Protein AF-A0A920FIR8-F1 (afdb_monomer_lite)

Structure (mmCIF, N/CA/C/O backbone):
data_AF-A0A920FIR8-F1
#
_entry.id   AF-A0A920FIR8-F1
#
loop_
_atom_site.group_PDB
_atom_site.id
_atom_site.type_symbol
_atom_site.label_atom_id
_atom_site.label_alt_id
_atom_site.label_comp_id
_atom_site.label_asym_id
_atom_site.label_entity_id
_atom_site.label_seq_id
_atom_site.pdbx_PDB_ins_code
_atom_site.Cartn_x
_atom_site.Cartn_y
_atom_site.Cartn_z
_atom_site.occupancy
_atom_site.B_iso_or_equiv
_atom_site.auth_seq_id
_atom_site.auth_comp_id
_atom_site.auth_asym_id
_atom_site.auth_atom_id
_atom_site.pdbx_PDB_model_num
ATOM 1 N N . MET A 1 1 ? 40.009 15.342 -7.495 1.00 46.09 1 MET A N 1
ATOM 2 C CA . MET A 1 1 ? 40.796 14.182 -7.962 1.00 46.09 1 MET A CA 1
ATOM 3 C C . MET A 1 1 ? 40.909 13.223 -6.795 1.00 46.09 1 MET A C 1
ATOM 5 O O . MET A 1 1 ? 41.274 13.673 -5.717 1.00 46.09 1 MET A O 1
ATOM 9 N N . SER A 1 2 ? 40.503 11.965 -6.971 1.00 47.88 2 SER A N 1
ATOM 10 C CA . SER A 1 2 ? 40.712 10.921 -5.958 1.00 47.88 2 SER A CA 1
ATOM 11 C C . SER A 1 2 ? 42.217 10.703 -5.766 1.00 47.88 2 SER A C 1
ATOM 13 O O . SER A 1 2 ? 42.955 10.725 -6.746 1.00 47.88 2 SER A O 1
ATOM 15 N N . LEU A 1 3 ? 42.667 10.530 -4.522 1.00 56.75 3 LEU A N 1
ATOM 16 C CA . LEU A 1 3 ? 44.082 10.381 -4.136 1.00 56.75 3 LEU A CA 1
ATOM 17 C C . LEU A 1 3 ? 44.658 8.977 -4.413 1.00 56.75 3 LEU A C 1
ATOM 19 O O . LEU A 1 3 ? 45.773 8.678 -3.998 1.00 56.75 3 LEU A O 1
ATOM 23 N N . LEU A 1 4 ? 43.904 8.109 -5.084 1.00 57.78 4 LEU A N 1
ATOM 24 C CA . LEU A 1 4 ? 44.309 6.749 -5.425 1.00 57.78 4 LEU A CA 1
ATOM 25 C C . LEU A 1 4 ? 44.311 6.624 -6.950 1.00 57.78 4 LEU A C 1
ATOM 27 O O . LEU A 1 4 ? 43.244 6.662 -7.563 1.00 57.78 4 LEU A O 1
ATOM 31 N N . GLU A 1 5 ? 45.496 6.477 -7.551 1.00 57.62 5 GLU A N 1
ATOM 32 C CA . GLU A 1 5 ? 45.684 6.307 -9.007 1.00 57.62 5 GLU A CA 1
ATOM 33 C C . GLU A 1 5 ? 44.909 5.100 -9.573 1.00 57.62 5 GLU A C 1
ATOM 35 O O . GLU A 1 5 ? 44.573 5.075 -10.753 1.00 57.62 5 GLU A O 1
ATOM 40 N N . GLU A 1 6 ? 44.542 4.140 -8.720 1.00 53.88 6 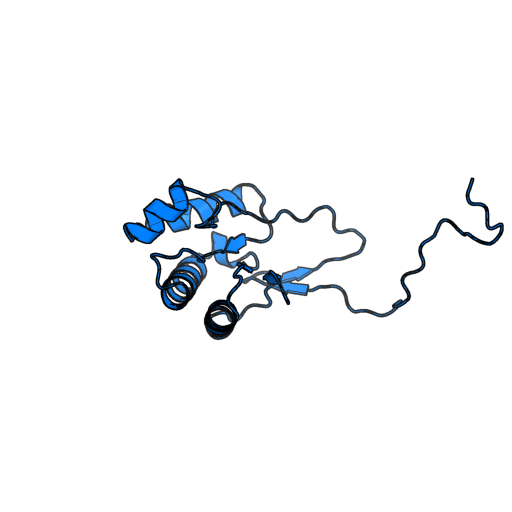GLU A N 1
ATOM 41 C CA . GLU A 1 6 ? 43.762 2.948 -9.074 1.00 53.88 6 GLU A CA 1
ATOM 42 C C . GLU A 1 6 ? 42.239 3.122 -8.943 1.00 53.88 6 GLU A C 1
ATOM 44 O O . GLU A 1 6 ? 41.481 2.196 -9.245 1.00 53.88 6 GLU A O 1
ATOM 49 N N . TYR A 1 7 ? 41.745 4.284 -8.498 1.00 53.16 7 TYR A N 1
ATOM 50 C CA . TYR A 1 7 ? 40.305 4.498 -8.356 1.00 53.16 7 TYR A CA 1
ATOM 51 C C . TYR A 1 7 ? 39.658 4.739 -9.724 1.00 53.16 7 TYR A C 1
ATOM 53 O O . TYR A 1 7 ? 39.420 5.871 -10.148 1.00 53.16 7 TYR A O 1
ATOM 61 N N . SER A 1 8 ? 39.348 3.644 -10.419 1.00 61.16 8 SER A N 1
ATOM 62 C CA . SER A 1 8 ? 38.405 3.658 -11.529 1.00 61.16 8 SER A CA 1
ATOM 63 C C . SER A 1 8 ? 37.060 4.148 -11.000 1.00 61.16 8 SER A C 1
ATOM 65 O O . SER A 1 8 ? 36.459 3.535 -10.122 1.00 61.16 8 SER A O 1
ATOM 67 N N . SER A 1 9 ? 36.556 5.250 -11.545 1.00 56.00 9 SER A N 1
ATOM 68 C CA . SER A 1 9 ? 35.238 5.814 -11.226 1.00 56.00 9 SER A CA 1
ATOM 69 C C . SER A 1 9 ? 34.061 4.894 -11.596 1.00 56.00 9 SER A C 1
ATOM 71 O O . SER A 1 9 ? 32.905 5.266 -11.398 1.00 56.00 9 SER A O 1
ATOM 73 N N . LYS A 1 10 ? 34.322 3.678 -12.097 1.00 57.59 10 LYS A N 1
ATOM 74 C CA . LYS A 1 10 ? 33.327 2.612 -12.204 1.00 57.59 10 LYS A CA 1
ATOM 75 C C . LYS A 1 10 ? 33.260 1.831 -10.897 1.00 57.59 10 LYS A C 1
ATOM 77 O O . LYS A 1 10 ? 34.075 0.949 -10.640 1.00 57.59 10 LYS A O 1
ATOM 82 N N . TYR A 1 11 ? 32.228 2.109 -10.107 1.00 59.16 11 TYR A N 1
ATOM 83 C CA . TYR A 1 11 ? 31.806 1.197 -9.052 1.00 59.16 11 TYR A CA 1
ATOM 84 C C . TYR A 1 11 ? 31.412 -0.143 -9.691 1.00 59.16 11 TYR A C 1
ATOM 86 O O . TYR A 1 11 ? 30.383 -0.253 -10.357 1.00 59.16 11 TYR A O 1
ATOM 94 N N . MET A 1 12 ? 32.260 -1.156 -9.537 1.00 56.31 12 MET A N 1
ATOM 95 C CA . MET A 1 12 ? 31.958 -2.520 -9.958 1.00 56.31 12 MET A CA 1
ATOM 96 C C . MET A 1 12 ? 31.161 -3.180 -8.833 1.00 56.31 12 MET A C 1
ATOM 98 O O . MET A 1 12 ? 31.706 -3.455 -7.762 1.00 56.31 12 MET A O 1
ATOM 102 N N . PHE A 1 13 ? 29.863 -3.411 -9.044 1.00 58.50 13 PHE A N 1
ATOM 103 C CA . PHE A 1 13 ? 29.052 -4.169 -8.093 1.00 58.50 13 PHE A CA 1
ATOM 104 C C . PHE A 1 13 ? 29.708 -5.536 -7.856 1.00 58.50 13 PHE A C 1
ATOM 106 O O . PHE A 1 13 ? 29.910 -6.295 -8.796 1.00 58.50 13 PHE A O 1
ATOM 113 N N . LYS A 1 14 ? 30.017 -5.879 -6.596 1.00 59.50 14 LYS A N 1
ATOM 114 C CA . LYS A 1 14 ? 30.637 -7.173 -6.224 1.00 59.50 14 LYS A CA 1
ATOM 115 C C . LYS A 1 14 ? 29.856 -8.396 -6.727 1.00 59.50 14 LYS A C 1
ATOM 117 O O . LYS A 1 14 ? 30.418 -9.484 -6.830 1.00 59.50 14 LYS A O 1
ATOM 122 N N . TRP A 1 15 ? 28.581 -8.218 -7.058 1.00 60.09 15 TRP A N 1
ATOM 123 C CA . TRP A 1 15 ? 27.659 -9.271 -7.437 1.00 60.09 15 TRP A CA 1
ATOM 124 C C . TRP A 1 15 ? 27.210 -9.105 -8.893 1.00 60.09 15 TRP A C 1
ATOM 126 O O . TRP A 1 15 ? 26.227 -8.435 -9.189 1.00 60.09 15 TRP A O 1
ATOM 136 N N . HIS A 1 16 ? 27.943 -9.724 -9.814 1.00 60.56 16 HIS A N 1
ATOM 137 C CA . HIS A 1 16 ? 27.720 -9.571 -11.257 1.00 60.56 16 HIS A CA 1
ATOM 138 C C . HIS A 1 16 ? 26.571 -10.445 -11.802 1.00 60.56 16 HIS A C 1
ATOM 140 O O . HIS A 1 16 ? 26.157 -10.257 -12.939 1.00 60.56 16 HIS A O 1
ATOM 146 N N . ASN A 1 17 ? 26.048 -11.373 -10.986 1.00 69.94 17 ASN A N 1
ATOM 147 C CA . ASN A 1 17 ? 25.023 -12.360 -11.355 1.00 69.94 17 ASN A CA 1
ATOM 148 C C . ASN A 1 17 ? 23.818 -12.370 -10.385 1.00 69.94 17 ASN A C 1
ATOM 150 O O . ASN A 1 17 ? 23.235 -13.427 -10.144 1.00 69.94 17 ASN A O 1
ATOM 154 N N . ILE A 1 18 ? 23.443 -11.234 -9.778 1.00 70.38 18 ILE A N 1
ATOM 155 C CA . ILE A 1 18 ? 22.181 -11.183 -9.015 1.00 70.38 18 ILE A CA 1
ATOM 156 C C . ILE A 1 18 ? 21.022 -11.112 -10.016 1.00 70.38 18 ILE A C 1
ATOM 158 O O . ILE A 1 18 ? 21.051 -10.256 -10.904 1.00 70.38 18 ILE A O 1
ATOM 162 N N . PRO A 1 19 ? 19.998 -11.978 -9.903 1.00 81.12 19 PRO A N 1
ATOM 163 C CA . PRO A 1 19 ? 18.794 -11.829 -10.705 1.00 81.12 19 PRO A CA 1
ATOM 164 C C . PRO A 1 19 ? 18.144 -10.470 -10.433 1.00 81.12 19 PRO A C 1
ATOM 166 O O . PRO A 1 19 ? 18.105 -10.006 -9.295 1.00 81.12 19 PRO A O 1
ATOM 169 N N . TYR A 1 20 ? 17.596 -9.850 -11.477 1.00 87.94 20 TYR A N 1
ATOM 170 C CA . TYR A 1 20 ? 16.872 -8.589 -11.344 1.00 87.94 20 TYR A CA 1
ATOM 171 C C . TYR A 1 20 ? 15.803 -8.658 -10.258 1.00 87.94 20 TYR A C 1
ATOM 173 O O . TYR A 1 20 ? 15.135 -9.687 -10.088 1.00 87.94 20 TYR A O 1
ATOM 181 N N . MET A 1 21 ? 15.628 -7.550 -9.534 1.00 90.00 21 MET A N 1
ATOM 182 C CA . MET A 1 21 ? 14.530 -7.441 -8.588 1.00 90.00 21 MET A CA 1
ATOM 183 C C . MET A 1 21 ? 13.223 -7.550 -9.370 1.00 90.00 21 MET A C 1
ATOM 185 O O . MET A 1 21 ? 13.007 -6.872 -10.370 1.00 90.00 21 MET A O 1
ATOM 189 N N . LYS A 1 22 ? 12.371 -8.467 -8.929 1.00 92.19 22 LYS A N 1
ATOM 190 C CA . LYS A 1 22 ? 11.030 -8.682 -9.471 1.00 92.19 22 LYS A CA 1
ATOM 191 C C . LYS A 1 22 ? 10.066 -8.515 -8.320 1.00 92.19 22 LYS A C 1
A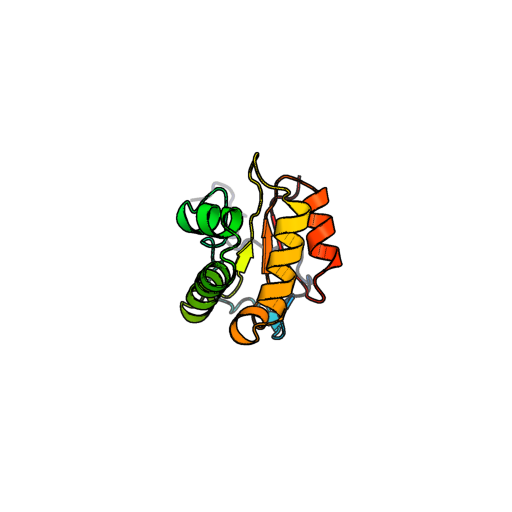TOM 193 O O . LYS A 1 22 ? 10.255 -9.197 -7.312 1.00 92.19 22 LYS A O 1
ATOM 198 N N . LEU A 1 23 ? 9.092 -7.644 -8.488 1.00 94.00 23 LEU A N 1
ATOM 199 C CA . LEU A 1 23 ? 7.911 -7.504 -7.651 1.00 94.00 23 LEU A CA 1
ATOM 200 C C . LEU A 1 23 ? 6.696 -7.861 -8.506 1.00 94.00 23 LEU A C 1
ATOM 202 O O . LEU A 1 23 ? 6.812 -8.003 -9.728 1.00 94.00 23 LEU A O 1
ATOM 206 N N . SER A 1 24 ? 5.541 -8.024 -7.886 1.00 92.75 24 SER A N 1
ATOM 207 C CA . SER A 1 24 ? 4.308 -8.254 -8.631 1.00 92.75 24 SER A CA 1
ATOM 208 C C . SER A 1 24 ? 3.119 -7.721 -7.859 1.00 92.75 24 SER A C 1
ATOM 210 O O . SER A 1 24 ? 3.031 -7.989 -6.668 1.00 92.75 24 SER A O 1
ATOM 212 N N . GLY A 1 25 ? 2.220 -7.025 -8.547 1.00 89.06 25 GLY A N 1
ATOM 213 C CA . GLY A 1 25 ? 0.799 -7.082 -8.219 1.00 89.06 25 GLY A CA 1
ATOM 214 C C . GLY A 1 25 ? 0.184 -8.258 -8.987 1.00 89.06 25 GLY A C 1
ATOM 215 O O . GLY A 1 25 ? 0.799 -9.324 -9.115 1.00 89.06 25 GLY A O 1
ATOM 216 N N . LEU A 1 26 ? -0.948 -8.020 -9.643 1.00 91.00 26 LEU A N 1
ATOM 217 C CA . LEU A 1 26 ? -1.422 -8.842 -10.759 1.00 91.00 26 LEU A CA 1
ATOM 218 C C . LEU A 1 26 ? -0.491 -8.741 -11.977 1.00 91.00 26 LEU A C 1
ATOM 220 O O . LEU A 1 26 ? -0.375 -9.696 -12.746 1.00 91.00 26 LEU A O 1
ATOM 224 N N . GLU A 1 27 ? 0.202 -7.609 -12.138 1.00 91.06 27 GLU A N 1
ATOM 225 C CA . GLU A 1 27 ? 1.198 -7.401 -13.187 1.00 91.06 27 GLU A CA 1
ATOM 226 C C . GLU A 1 27 ? 2.626 -7.438 -12.607 1.00 91.06 27 GLU A C 1
ATOM 228 O O . GLU A 1 27 ? 2.876 -6.965 -11.490 1.00 91.06 27 GLU A O 1
ATOM 233 N N . PRO A 1 28 ? 3.602 -8.013 -13.334 1.00 92.00 28 PRO A N 1
ATOM 234 C CA . PRO A 1 28 ? 4.984 -8.054 -12.878 1.00 92.00 28 PRO A CA 1
ATOM 235 C C . PRO A 1 28 ? 5.661 -6.682 -13.008 1.00 92.00 28 PRO A C 1
ATOM 237 O O . PRO A 1 28 ? 5.656 -6.074 -14.076 1.00 92.00 28 PRO A O 1
ATOM 240 N N . LEU A 1 29 ? 6.363 -6.257 -11.956 1.00 92.25 29 LEU A N 1
ATOM 241 C CA . LEU A 1 29 ? 7.260 -5.102 -11.971 1.00 92.25 29 LEU A CA 1
ATOM 242 C C . LEU A 1 29 ? 8.713 -5.588 -11.878 1.00 92.25 29 LEU A C 1
ATOM 244 O O . LEU A 1 29 ? 9.157 -6.087 -10.842 1.00 92.25 29 LEU A O 1
ATOM 248 N N . ILE A 1 30 ? 9.460 -5.470 -12.978 1.00 92.44 30 ILE A N 1
ATOM 249 C CA . ILE A 1 30 ? 10.838 -5.968 -13.093 1.00 92.44 30 ILE A CA 1
ATOM 250 C C . ILE A 1 30 ? 11.800 -4.786 -13.170 1.00 92.44 30 ILE A C 1
ATOM 252 O O . ILE A 1 30 ? 11.709 -3.970 -14.079 1.00 92.44 30 ILE A O 1
ATOM 256 N N . PHE A 1 31 ? 12.755 -4.738 -12.246 1.00 88.88 31 PHE A N 1
ATOM 257 C CA . PHE A 1 31 ? 13.772 -3.696 -12.172 1.00 88.88 31 PHE A CA 1
ATOM 258 C C . PHE A 1 31 ? 14.996 -4.121 -12.977 1.00 88.88 31 PHE A C 1
ATOM 260 O O . PHE A 1 31 ? 15.787 -4.964 -12.549 1.00 88.88 31 PHE A O 1
ATOM 267 N N . THR A 1 32 ? 15.140 -3.537 -14.156 1.00 87.88 32 THR A N 1
ATOM 268 C CA . THR A 1 32 ? 16.276 -3.709 -15.066 1.00 87.88 32 THR A CA 1
ATOM 269 C C . THR A 1 32 ? 17.222 -2.502 -14.998 1.00 87.88 32 THR A C 1
ATOM 271 O O . THR A 1 32 ? 16.840 -1.457 -14.474 1.00 87.88 32 THR A O 1
ATOM 274 N N . PRO A 1 33 ? 18.442 -2.588 -15.559 1.00 85.69 33 PRO A N 1
ATOM 275 C CA . PRO A 1 33 ? 19.348 -1.440 -15.657 1.00 85.69 33 PRO A CA 1
ATOM 276 C C . PRO A 1 33 ? 18.780 -0.245 -16.442 1.00 85.69 33 PRO A C 1
ATOM 278 O O . PRO A 1 33 ? 19.229 0.876 -16.231 1.00 85.69 33 PRO A O 1
ATOM 281 N N . ASP A 1 34 ? 17.794 -0.480 -17.313 1.00 87.75 34 ASP A N 1
ATOM 282 C CA . ASP A 1 34 ? 17.093 0.554 -18.088 1.00 87.75 34 ASP A CA 1
ATOM 283 C C . ASP A 1 34 ? 15.854 1.105 -17.359 1.00 87.75 34 ASP A C 1
ATOM 285 O O . ASP A 1 34 ? 15.170 1.999 -17.859 1.00 87.75 34 ASP A O 1
ATOM 289 N N . THR A 1 35 ? 15.521 0.548 -16.189 1.00 87.94 35 THR A N 1
ATOM 290 C CA . THR A 1 35 ? 14.407 1.033 -15.372 1.00 87.94 35 THR A CA 1
ATOM 291 C C . THR A 1 35 ? 14.791 2.380 -14.779 1.00 87.94 35 THR A C 1
ATOM 293 O O . THR A 1 35 ? 15.790 2.501 -14.073 1.00 87.94 35 THR A O 1
ATOM 296 N N . ASN A 1 36 ? 13.982 3.395 -15.076 1.00 88.31 36 ASN A N 1
ATOM 297 C CA . ASN A 1 36 ? 14.145 4.732 -14.517 1.00 88.31 36 ASN A CA 1
ATOM 298 C C . ASN A 1 36 ? 13.711 4.764 -13.038 1.00 88.31 36 ASN A C 1
ATOM 300 O O . ASN A 1 36 ? 13.664 3.751 -12.342 1.00 88.31 36 ASN A O 1
ATOM 304 N N . PHE A 1 37 ? 13.388 5.954 -12.540 1.00 91.81 37 PHE A N 1
ATOM 305 C CA . PHE A 1 37 ? 12.851 6.115 -11.200 1.00 91.81 37 PHE A CA 1
ATOM 306 C C . PHE A 1 37 ? 11.516 5.372 -11.041 1.00 91.81 37 PHE A C 1
ATOM 308 O O . PHE A 1 37 ? 10.655 5.456 -11.917 1.00 91.81 37 PHE A O 1
ATOM 315 N N . VAL A 1 38 ? 11.363 4.656 -9.924 1.00 93.50 38 VAL A N 1
ATOM 316 C CA . VAL A 1 38 ? 10.131 3.945 -9.571 1.00 93.50 38 VAL A CA 1
ATOM 317 C C . VAL A 1 38 ? 9.418 4.713 -8.468 1.00 93.50 38 VAL A C 1
ATOM 319 O O . VAL A 1 38 ? 9.948 4.847 -7.366 1.00 93.50 38 VAL A O 1
ATOM 322 N N . ASN A 1 39 ? 8.225 5.224 -8.768 1.00 96.00 39 ASN A N 1
ATOM 323 C CA . ASN A 1 39 ? 7.445 6.013 -7.817 1.00 96.00 39 ASN A CA 1
ATOM 324 C C . ASN A 1 39 ? 6.709 5.104 -6.824 1.00 96.00 39 ASN A C 1
ATOM 326 O O . ASN A 1 39 ? 5.963 4.213 -7.238 1.00 96.00 39 ASN A O 1
ATOM 330 N N . VAL A 1 40 ? 6.871 5.378 -5.529 1.00 96.75 40 VAL A N 1
ATOM 331 C CA . VAL A 1 40 ? 6.122 4.734 -4.442 1.00 96.75 40 VAL A CA 1
ATOM 332 C C . VAL A 1 40 ? 5.088 5.727 -3.910 1.00 96.75 40 VAL A C 1
ATOM 334 O O . VAL A 1 40 ? 5.443 6.840 -3.528 1.00 96.75 40 VAL A O 1
ATOM 337 N N . GLY A 1 41 ? 3.809 5.355 -3.922 1.00 96.69 41 GLY A N 1
ATOM 338 C CA . GLY A 1 41 ? 2.726 6.194 -3.413 1.00 96.69 41 GLY A CA 1
ATOM 339 C C . GLY A 1 41 ? 2.621 6.130 -1.889 1.00 96.69 41 GLY A C 1
ATOM 340 O O . GLY A 1 41 ? 2.260 5.088 -1.361 1.00 96.69 41 GLY A O 1
ATOM 341 N N . GLU A 1 42 ? 2.885 7.244 -1.202 1.00 95.50 42 GLU A N 1
ATOM 342 C CA . GLU A 1 42 ? 2.981 7.358 0.269 1.00 95.50 42 GLU A CA 1
ATOM 343 C C . GLU A 1 42 ? 1.684 7.789 0.991 1.00 95.50 42 GLU A C 1
ATOM 345 O O . GLU A 1 42 ? 1.630 7.883 2.218 1.00 95.50 42 GLU A O 1
ATOM 350 N N . ARG A 1 43 ? 0.613 8.134 0.262 1.00 96.44 43 ARG A N 1
ATOM 351 C CA . ARG A 1 43 ? -0.570 8.805 0.850 1.00 96.44 43 ARG A CA 1
ATOM 352 C C . ARG A 1 43 ? -1.477 7.868 1.651 1.00 96.44 43 ARG A C 1
ATOM 354 O O . ARG A 1 43 ? -2.331 8.352 2.400 1.00 96.44 43 ARG A O 1
ATOM 361 N N . THR A 1 44 ? -1.272 6.563 1.514 1.00 96.81 44 THR A N 1
ATOM 362 C CA . THR A 1 44 ? -1.921 5.446 2.223 1.00 96.81 44 THR A CA 1
ATOM 363 C C . THR A 1 44 ? -1.207 5.122 3.544 1.00 96.81 44 THR A C 1
ATOM 365 O O . THR A 1 44 ? -1.039 3.967 3.928 1.00 96.81 44 THR A O 1
ATOM 368 N N . ASN A 1 45 ? -0.805 6.170 4.267 1.00 96.31 45 ASN A N 1
ATOM 369 C CA . ASN A 1 45 ? -0.046 6.088 5.510 1.00 96.31 45 ASN A CA 1
ATOM 370 C C . ASN A 1 45 ? -0.787 6.807 6.647 1.00 96.31 45 ASN A C 1
ATOM 372 O O . ASN A 1 45 ? -0.976 8.026 6.604 1.00 96.31 45 ASN A O 1
ATOM 376 N N . VAL A 1 46 ? -1.218 6.069 7.676 1.00 95.50 46 VAL A N 1
ATOM 377 C CA . VAL A 1 46 ? -1.986 6.643 8.800 1.00 95.50 46 VAL A CA 1
ATOM 378 C C . VAL A 1 46 ? -1.162 7.602 9.666 1.00 95.50 46 VAL A C 1
ATOM 380 O O . VAL A 1 46 ? -1.725 8.536 10.233 1.00 95.50 46 VAL A O 1
ATOM 383 N N . THR A 1 47 ? 0.160 7.425 9.731 1.00 91.62 47 THR A N 1
ATOM 384 C CA . THR A 1 47 ? 1.061 8.334 10.456 1.00 91.62 47 THR A CA 1
ATOM 385 C C . THR A 1 47 ? 1.293 9.625 9.661 1.00 91.62 47 THR A C 1
ATOM 387 O O . THR A 1 47 ? 1.285 10.720 10.225 1.00 91.62 47 THR A O 1
ATOM 390 N N . GLY A 1 48 ? 1.473 9.516 8.341 1.00 89.62 48 GLY A N 1
ATOM 391 C CA . GLY A 1 48 ? 1.814 10.635 7.454 1.00 89.62 48 GLY A CA 1
ATOM 392 C C . GLY A 1 48 ? 0.620 11.438 6.922 1.00 89.62 48 GLY A C 1
ATOM 393 O O . GLY A 1 48 ? 0.766 12.612 6.580 1.00 89.62 48 GLY A O 1
ATOM 394 N N . SER A 1 49 ? -0.581 10.851 6.867 1.00 93.12 49 SER A N 1
ATOM 395 C CA . SER A 1 49 ? -1.759 11.449 6.226 1.00 93.12 49 SER A CA 1
ATOM 396 C C . SER A 1 49 ? -2.941 11.576 7.186 1.00 93.12 49 SER A C 1
ATOM 398 O O . SER A 1 49 ? -3.667 10.620 7.455 1.00 93.12 49 SER A O 1
ATOM 400 N N . LYS A 1 50 ? -3.228 12.811 7.632 1.00 94.19 50 LYS A N 1
ATOM 401 C CA . LYS A 1 50 ? -4.411 13.114 8.468 1.00 94.19 50 LYS A CA 1
ATOM 402 C C . LYS A 1 50 ? -5.728 12.713 7.795 1.00 94.19 50 LYS A C 1
ATOM 404 O O . LYS A 1 50 ? -6.657 12.296 8.483 1.00 94.19 50 LYS A O 1
ATOM 409 N N . LYS A 1 51 ? -5.815 12.851 6.461 1.00 96.50 51 LYS A N 1
ATOM 410 C CA . LYS A 1 51 ? -6.997 12.430 5.688 1.00 96.50 51 LYS A CA 1
ATOM 411 C C . LYS A 1 51 ? -7.158 10.915 5.796 1.00 96.50 51 LYS A C 1
ATOM 413 O O . LYS A 1 51 ? -8.228 10.468 6.186 1.00 96.50 51 LYS A O 1
ATOM 418 N N . PHE A 1 52 ? -6.102 10.155 5.511 1.00 97.44 52 PHE A N 1
ATOM 419 C CA . PHE A 1 52 ? -6.144 8.693 5.531 1.00 97.44 52 PHE A CA 1
ATOM 420 C C . PHE A 1 52 ? -6.417 8.148 6.937 1.00 97.44 52 PHE A C 1
ATOM 422 O O . PHE A 1 52 ? -7.333 7.351 7.111 1.00 97.44 52 PHE A O 1
ATOM 429 N N . LEU A 1 53 ? -5.733 8.676 7.958 1.00 96.44 53 LEU A N 1
ATOM 430 C CA . LEU A 1 53 ? -5.979 8.343 9.364 1.00 96.44 53 LEU A CA 1
ATOM 431 C C . LEU A 1 53 ? -7.456 8.479 9.750 1.00 96.44 53 LEU A C 1
ATOM 433 O O . LEU A 1 53 ? -8.014 7.587 10.387 1.00 96.44 53 LEU A O 1
ATOM 437 N N . ARG A 1 54 ? -8.088 9.598 9.370 1.00 96.69 54 ARG A N 1
ATOM 438 C CA . ARG A 1 54 ? -9.507 9.835 9.646 1.00 96.69 54 ARG A CA 1
ATOM 439 C C . ARG A 1 54 ? -10.384 8.791 8.958 1.00 96.69 54 ARG A C 1
ATOM 441 O O . ARG A 1 54 ? -11.251 8.229 9.610 1.00 96.69 54 ARG A O 1
ATOM 448 N N . LEU A 1 55 ? -10.134 8.513 7.679 1.00 97.56 55 LEU A N 1
ATOM 449 C CA . LEU A 1 55 ? -10.921 7.548 6.906 1.00 97.56 55 LEU A CA 1
ATOM 450 C C . LEU A 1 55 ? -10.836 6.135 7.488 1.00 97.56 55 LEU A C 1
ATOM 452 O O . LEU A 1 55 ? -11.864 5.485 7.636 1.00 97.56 55 LEU A O 1
ATOM 456 N N . ILE A 1 56 ? -9.642 5.689 7.886 1.00 96.75 56 ILE A N 1
ATOM 457 C CA . ILE A 1 56 ? -9.461 4.378 8.524 1.00 96.75 56 ILE A CA 1
ATOM 458 C C . ILE A 1 56 ? -10.157 4.327 9.892 1.00 96.75 56 ILE A C 1
ATOM 460 O O . ILE A 1 56 ? -10.834 3.347 10.191 1.00 96.75 56 ILE A O 1
ATOM 464 N N . LYS A 1 57 ? -10.053 5.389 10.706 1.00 94.56 57 LYS A N 1
ATOM 465 C CA . LYS A 1 57 ? -10.731 5.473 12.016 1.00 94.56 57 LYS A CA 1
ATOM 466 C C . LYS A 1 57 ? -12.257 5.510 11.910 1.00 94.56 57 LYS A C 1
ATOM 468 O O . LYS A 1 57 ? -12.930 4.949 12.766 1.00 94.56 57 LYS A O 1
ATOM 473 N N . GLU A 1 58 ? -12.793 6.172 10.890 1.00 96.12 58 GLU A N 1
ATOM 474 C CA . GLU A 1 58 ? -14.235 6.283 10.627 1.00 96.12 58 GLU A CA 1
ATOM 475 C C . GLU A 1 58 ? -14.787 5.095 9.815 1.00 96.12 58 GLU A C 1
ATOM 477 O O . GLU A 1 58 ? -15.958 5.100 9.448 1.00 96.12 58 GLU A O 1
ATOM 482 N N . GLU A 1 59 ? -13.956 4.089 9.516 1.00 95.12 59 GLU A N 1
ATOM 483 C CA . GLU A 1 59 ? -14.27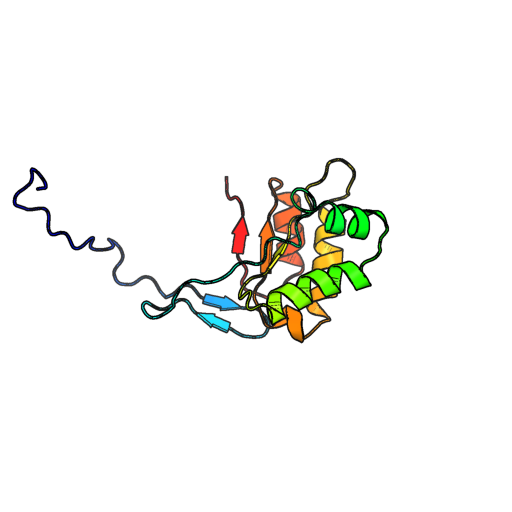9 2.958 8.633 1.00 95.12 59 GLU A CA 1
ATOM 484 C C . GLU A 1 59 ? -14.791 3.364 7.237 1.00 95.12 59 GLU A C 1
ATOM 486 O O . GLU A 1 59 ? -15.477 2.599 6.554 1.00 95.12 59 GLU A O 1
ATOM 491 N N . ASN A 1 60 ? -14.420 4.555 6.767 1.00 97.00 60 ASN A N 1
ATOM 492 C CA . ASN A 1 60 ? -14.751 5.040 5.433 1.00 97.00 60 ASN A CA 1
ATOM 493 C C . ASN A 1 60 ? -13.742 4.505 4.404 1.00 97.00 60 ASN A C 1
ATOM 495 O O . ASN A 1 60 ? -12.882 5.224 3.887 1.00 97.00 60 ASN A O 1
ATOM 499 N N . PHE A 1 61 ? -13.829 3.199 4.156 1.00 96.00 61 PHE A N 1
ATOM 500 C CA . PHE A 1 61 ? -12.890 2.485 3.296 1.00 96.00 61 PHE A CA 1
ATOM 501 C C . PHE A 1 61 ? -13.048 2.806 1.810 1.00 96.00 61 PHE A C 1
ATOM 503 O O . PHE A 1 61 ? -12.057 2.758 1.096 1.00 96.00 61 PHE A O 1
ATOM 510 N N . GLU A 1 62 ? -14.243 3.174 1.349 1.00 96.06 62 GLU A N 1
ATOM 511 C CA . GLU A 1 62 ? -14.480 3.544 -0.054 1.00 96.06 62 GLU A CA 1
ATOM 512 C C . GLU A 1 62 ? -13.603 4.736 -0.465 1.00 96.06 62 GLU A C 1
ATOM 514 O O . GLU A 1 62 ? -12.852 4.677 -1.438 1.00 96.06 62 GLU A O 1
ATOM 519 N N . GLU A 1 63 ? -13.584 5.784 0.358 1.00 97.50 63 GLU A N 1
ATOM 520 C CA . GLU A 1 63 ? -12.735 6.951 0.117 1.00 97.50 63 GLU A CA 1
ATOM 521 C C . GLU A 1 63 ? -11.244 6.653 0.370 1.00 97.50 63 GLU A C 1
ATOM 523 O O . GLU A 1 63 ? -10.368 7.245 -0.263 1.00 97.50 63 GLU A O 1
ATOM 528 N N . ALA A 1 64 ? -10.921 5.718 1.270 1.00 97.75 64 ALA A N 1
ATOM 529 C CA . ALA A 1 64 ? -9.540 5.282 1.491 1.00 97.75 64 ALA A CA 1
ATOM 530 C C . ALA A 1 64 ? -8.976 4.520 0.275 1.00 97.75 64 ALA A C 1
ATOM 532 O O . ALA A 1 64 ? -7.824 4.731 -0.105 1.00 97.75 64 ALA A O 1
ATOM 533 N N . ILE A 1 65 ? -9.798 3.681 -0.362 1.00 97.94 65 ILE A N 1
ATOM 534 C CA . ILE A 1 65 ? -9.485 2.988 -1.618 1.00 97.94 65 ILE A CA 1
ATOM 535 C C . ILE A 1 65 ? -9.294 4.006 -2.747 1.00 97.94 65 ILE A C 1
ATOM 537 O O . ILE A 1 65 ? -8.340 3.883 -3.513 1.00 97.94 65 ILE A O 1
ATOM 541 N N . ASN A 1 66 ? -10.128 5.053 -2.818 1.00 97.81 66 ASN A N 1
ATOM 542 C CA . ASN A 1 66 ? -9.963 6.122 -3.810 1.00 97.81 66 ASN A CA 1
ATOM 543 C C . ASN A 1 66 ? -8.584 6.791 -3.713 1.00 97.81 66 ASN A C 1
ATOM 545 O O . ASN A 1 66 ? -7.950 7.007 -4.740 1.00 97.81 66 ASN A O 1
ATOM 549 N N . ILE A 1 67 ? -8.066 7.036 -2.502 1.00 97.75 67 ILE A N 1
ATOM 550 C CA . ILE A 1 67 ? -6.704 7.577 -2.321 1.00 97.75 67 ILE A CA 1
ATOM 551 C C . ILE A 1 67 ? -5.645 6.638 -2.916 1.00 97.75 67 ILE A C 1
ATOM 553 O O . ILE A 1 67 ? -4.689 7.108 -3.529 1.00 97.75 67 ILE A O 1
ATOM 557 N N . ALA A 1 68 ? -5.786 5.322 -2.742 1.00 97.50 68 ALA A N 1
ATOM 558 C CA . ALA A 1 68 ? -4.871 4.357 -3.349 1.00 97.50 68 ALA A CA 1
ATOM 559 C C . ALA A 1 68 ? -4.980 4.374 -4.884 1.00 97.50 68 ALA A C 1
ATOM 561 O O . ALA A 1 68 ? -3.958 4.464 -5.564 1.00 97.50 68 ALA A O 1
ATOM 562 N N . ARG A 1 69 ? -6.206 4.374 -5.425 1.00 97.94 69 ARG A N 1
ATOM 563 C CA . ARG A 1 69 ? -6.464 4.422 -6.873 1.00 97.94 69 ARG A CA 1
ATOM 564 C C . ARG A 1 69 ? -5.877 5.673 -7.523 1.00 97.94 69 ARG A C 1
ATOM 566 O O . ARG A 1 69 ? -5.134 5.554 -8.491 1.00 97.94 69 ARG A O 1
ATOM 573 N N . GLU A 1 70 ? -6.118 6.847 -6.940 1.00 97.88 70 GLU A N 1
ATOM 574 C CA . GLU A 1 70 ? -5.583 8.128 -7.422 1.00 97.88 70 GLU A CA 1
ATOM 575 C C . GLU A 1 70 ? -4.048 8.125 -7.506 1.00 97.88 70 GLU A C 1
ATOM 577 O O . GLU A 1 70 ? -3.475 8.731 -8.409 1.00 97.88 70 GLU A O 1
ATOM 582 N N . GLN A 1 71 ? -3.357 7.440 -6.587 1.00 98.00 71 GLN A N 1
ATOM 583 C CA . GLN A 1 71 ? -1.897 7.323 -6.641 1.00 98.00 71 GLN A CA 1
ATOM 584 C C . GLN A 1 71 ? -1.439 6.456 -7.814 1.00 98.00 71 GLN A C 1
ATOM 586 O O . GLN A 1 71 ? -0.505 6.837 -8.519 1.00 98.00 71 GLN A O 1
ATOM 591 N N . VAL A 1 72 ? -2.102 5.320 -8.043 1.00 96.94 72 VAL A N 1
ATOM 592 C CA . VAL A 1 72 ? -1.793 4.431 -9.172 1.00 96.94 72 VAL A CA 1
ATOM 593 C C . VAL A 1 72 ? -2.082 5.124 -10.508 1.00 96.94 72 VAL A C 1
ATOM 595 O O . VAL A 1 72 ? -1.252 5.092 -11.417 1.00 96.94 72 VAL A O 1
ATOM 598 N N . GLU A 1 73 ? -3.219 5.812 -10.623 1.00 96.81 73 GLU A N 1
ATOM 599 C CA . GLU A 1 73 ? -3.568 6.639 -11.789 1.00 96.81 73 GLU A CA 1
ATOM 600 C C . GLU A 1 73 ? -2.590 7.807 -11.985 1.00 96.81 73 GLU A C 1
ATOM 602 O O . GLU A 1 73 ? -2.239 8.149 -13.113 1.00 96.81 73 GLU A O 1
ATOM 607 N N . GLY A 1 74 ? -2.088 8.371 -10.885 1.00 96.38 74 GLY A N 1
ATOM 608 C CA . GLY A 1 74 ? -1.049 9.400 -10.864 1.00 96.38 74 GLY A CA 1
ATOM 609 C C . GLY A 1 74 ? 0.361 8.902 -11.202 1.00 96.38 74 GLY A C 1
ATOM 610 O O . GLY A 1 74 ? 1.294 9.705 -11.210 1.00 96.38 74 GLY A O 1
ATOM 611 N N . GLY A 1 75 ? 0.538 7.607 -11.490 1.00 95.50 75 GLY A N 1
ATOM 612 C CA . GLY A 1 75 ? 1.810 7.024 -11.924 1.00 95.50 75 GLY A CA 1
ATOM 613 C C . GLY A 1 75 ? 2.650 6.386 -10.815 1.00 95.50 75 GLY A C 1
ATOM 614 O O . GLY A 1 75 ? 3.832 6.111 -11.040 1.00 95.50 75 GLY A O 1
ATOM 615 N N . ALA A 1 76 ? 2.077 6.139 -9.633 1.00 97.06 76 ALA A N 1
ATOM 616 C CA . ALA A 1 76 ? 2.710 5.277 -8.640 1.00 97.06 76 ALA A CA 1
ATOM 617 C C . ALA A 1 76 ? 2.794 3.839 -9.176 1.00 97.06 76 ALA A C 1
ATOM 619 O O . ALA A 1 76 ? 1.817 3.275 -9.666 1.00 97.06 76 ALA A O 1
ATOM 620 N N . GLN A 1 77 ? 3.982 3.251 -9.079 1.00 96.50 77 GLN A N 1
ATOM 621 C CA . GLN A 1 77 ? 4.270 1.882 -9.518 1.00 96.50 77 GLN A CA 1
ATOM 622 C C . GLN A 1 77 ? 4.287 0.897 -8.347 1.00 96.50 77 GLN A C 1
ATOM 624 O O . GLN A 1 77 ? 4.309 -0.309 -8.568 1.00 96.50 77 GLN A O 1
ATOM 629 N N . ILE A 1 78 ? 4.324 1.412 -7.119 1.00 96.75 78 ILE A N 1
ATOM 630 C CA . ILE A 1 78 ? 4.193 0.674 -5.865 1.00 96.75 78 ILE A CA 1
ATOM 631 C C . ILE A 1 78 ? 3.294 1.512 -4.950 1.00 96.75 78 ILE A C 1
ATOM 633 O O . ILE A 1 78 ? 3.408 2.741 -4.953 1.00 96.75 78 ILE A O 1
ATOM 637 N N . ILE A 1 79 ? 2.437 0.878 -4.151 1.00 97.00 79 ILE A N 1
ATOM 638 C CA . ILE A 1 79 ? 1.646 1.562 -3.117 1.00 97.00 79 ILE A CA 1
ATOM 639 C C . ILE A 1 79 ? 2.177 1.207 -1.732 1.00 97.00 79 ILE A C 1
ATOM 641 O O . ILE A 1 79 ? 2.206 0.035 -1.369 1.00 97.00 79 ILE A O 1
ATOM 645 N N . ASP A 1 80 ? 2.583 2.222 -0.975 1.00 96.62 80 ASP A N 1
ATOM 646 C CA . ASP A 1 80 ? 3.015 2.095 0.415 1.00 96.62 80 ASP A CA 1
ATOM 647 C C . ASP A 1 80 ? 1.817 2.106 1.361 1.00 96.62 80 ASP A C 1
ATOM 649 O O . ASP A 1 80 ? 0.966 2.992 1.282 1.00 96.62 80 ASP A O 1
ATOM 653 N N . ILE A 1 81 ? 1.722 1.118 2.246 1.00 97.00 81 ILE A N 1
ATOM 654 C CA . ILE A 1 81 ? 0.604 0.986 3.178 1.00 97.00 81 ILE A CA 1
ATOM 655 C C . ILE A 1 81 ? 1.152 0.925 4.588 1.00 97.00 81 ILE A C 1
ATOM 657 O O . ILE A 1 81 ? 1.800 -0.048 4.965 1.00 97.00 81 ILE A O 1
ATOM 661 N N . ASN A 1 82 ? 0.795 1.932 5.381 1.00 96.75 82 ASN A N 1
ATOM 662 C CA . ASN A 1 82 ? 1.159 2.016 6.786 1.00 96.75 82 ASN A CA 1
ATOM 663 C C . ASN A 1 82 ? -0.094 2.167 7.653 1.00 96.75 82 ASN A C 1
ATOM 665 O O . ASN A 1 82 ? -0.892 3.089 7.457 1.00 96.75 82 ASN A O 1
ATOM 669 N N . MET A 1 83 ? -0.236 1.261 8.626 1.00 96.62 83 MET A N 1
ATOM 670 C CA . MET A 1 83 ? -1.344 1.202 9.593 1.00 96.62 83 MET A CA 1
ATOM 671 C C . MET A 1 83 ? -0.869 1.344 11.051 1.00 96.62 83 MET A C 1
ATOM 673 O O . MET A 1 83 ? -1.596 0.995 11.986 1.00 96.62 83 MET A O 1
ATOM 677 N N . ASP A 1 84 ? 0.342 1.863 11.262 1.00 93.50 84 ASP A N 1
ATOM 678 C CA . ASP A 1 84 ? 0.904 2.110 12.585 1.00 93.50 84 ASP A CA 1
ATOM 679 C C . ASP A 1 84 ? 0.292 3.366 13.204 1.00 93.50 84 ASP A C 1
ATOM 681 O O . ASP A 1 84 ? 0.676 4.491 12.909 1.00 93.50 84 ASP A O 1
ATOM 685 N N . GLU A 1 85 ? -0.661 3.175 14.109 1.00 91.56 85 GLU A N 1
ATOM 686 C CA . GLU A 1 85 ? -1.246 4.255 14.898 1.00 91.56 85 GLU 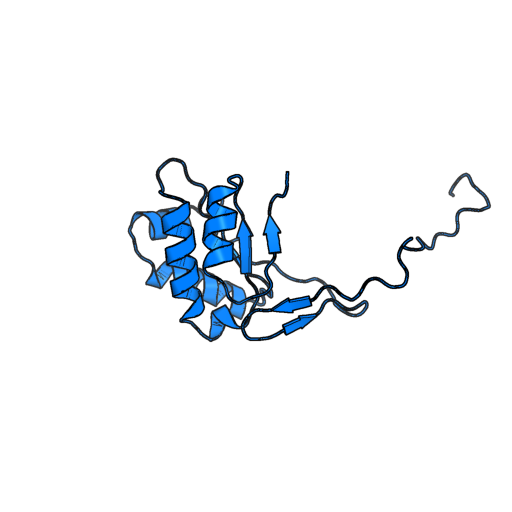A CA 1
ATOM 687 C C . GLU A 1 85 ? -1.645 3.717 16.274 1.00 91.56 85 GLU A C 1
ATOM 689 O O . GLU A 1 85 ? -2.256 2.655 16.386 1.00 91.56 85 GLU A O 1
ATOM 694 N N . GLY A 1 86 ? -1.339 4.462 17.341 1.00 88.44 86 GLY A N 1
ATOM 695 C CA . GLY A 1 86 ? -1.522 3.994 18.725 1.00 88.44 86 GLY A CA 1
ATOM 696 C C . GLY A 1 86 ? -2.970 3.667 19.118 1.00 88.44 86 GLY A C 1
ATOM 697 O O . GLY A 1 86 ? -3.193 2.921 20.066 1.00 88.44 86 GLY A O 1
ATOM 698 N N . MET A 1 87 ? -3.948 4.211 18.392 1.00 86.38 87 MET A N 1
ATOM 699 C CA . MET A 1 87 ? -5.381 3.987 18.611 1.00 86.38 87 MET A CA 1
ATOM 700 C C . MET A 1 87 ? -6.000 2.928 17.682 1.00 86.38 87 MET A C 1
ATOM 702 O O . MET A 1 87 ? -7.198 2.674 17.790 1.00 86.38 87 MET A O 1
ATOM 706 N N . LEU A 1 88 ? -5.232 2.343 16.755 1.00 90.88 88 LEU A N 1
ATOM 707 C CA . LEU A 1 88 ? -5.724 1.349 15.800 1.00 90.88 88 LEU A CA 1
ATOM 708 C C . LEU A 1 88 ? -5.224 -0.058 16.142 1.00 90.88 88 LEU A C 1
ATOM 710 O O . LEU A 1 88 ? -4.086 -0.258 16.566 1.00 90.88 88 LEU A O 1
ATOM 714 N N . ASP A 1 89 ? -6.072 -1.051 15.879 1.00 94.62 89 ASP A N 1
ATOM 715 C CA . ASP A 1 89 ? -5.636 -2.441 15.747 1.00 94.62 89 ASP A CA 1
ATOM 716 C C . ASP A 1 89 ? -4.952 -2.596 14.379 1.00 94.62 89 ASP A C 1
ATOM 718 O O . ASP A 1 89 ? -5.600 -2.877 13.368 1.00 94.62 89 ASP A O 1
ATOM 722 N N . GLY A 1 90 ? -3.647 -2.312 14.343 1.00 94.62 90 GLY A N 1
ATOM 723 C CA . GLY A 1 90 ? -2.868 -2.235 13.106 1.00 94.62 90 GLY A CA 1
ATOM 724 C C . GLY A 1 90 ? -2.848 -3.539 12.302 1.00 94.62 90 GLY A C 1
ATOM 725 O O . GLY A 1 90 ? -2.892 -3.485 11.077 1.00 94.62 90 GLY A O 1
ATOM 726 N N . GLU A 1 91 ? -2.869 -4.705 12.959 1.00 96.06 91 GLU A N 1
ATOM 727 C CA . GLU A 1 91 ? -2.923 -6.005 12.270 1.00 96.06 91 GLU A CA 1
ATOM 728 C C . GLU A 1 91 ? -4.249 -6.165 11.525 1.00 96.06 91 GLU A C 1
ATOM 730 O O . GLU A 1 91 ? -4.265 -6.448 10.324 1.00 96.06 91 GLU A O 1
ATOM 735 N N . LYS A 1 92 ? -5.377 -5.911 12.204 1.00 96.31 92 LYS A N 1
ATOM 736 C CA . LYS A 1 92 ? -6.699 -5.984 11.566 1.00 96.31 92 LYS A CA 1
ATOM 737 C C . LYS A 1 92 ? -6.877 -4.927 10.485 1.00 96.31 92 LYS A C 1
ATOM 739 O O . LYS A 1 92 ? -7.453 -5.232 9.443 1.00 96.31 92 LYS A O 1
ATOM 744 N N . ALA A 1 93 ? -6.406 -3.703 10.722 1.00 96.62 93 ALA A N 1
ATOM 745 C CA . ALA A 1 93 ? -6.501 -2.613 9.756 1.00 96.62 93 ALA A CA 1
ATOM 746 C C . ALA A 1 93 ? -5.698 -2.920 8.484 1.00 96.62 93 ALA A C 1
ATOM 748 O O . ALA A 1 93 ? -6.231 -2.769 7.385 1.00 96.62 93 ALA A O 1
ATOM 749 N N . MET A 1 94 ? -4.467 -3.426 8.634 1.00 97.25 94 MET A N 1
ATOM 750 C CA . MET A 1 94 ? -3.614 -3.849 7.522 1.00 97.25 94 MET A CA 1
ATOM 751 C C . MET A 1 94 ? -4.288 -4.947 6.700 1.00 97.25 94 MET A C 1
ATOM 753 O O . MET A 1 94 ? -4.511 -4.774 5.506 1.00 97.25 94 MET A O 1
ATOM 757 N N . VAL A 1 95 ? -4.698 -6.043 7.346 1.00 97.31 95 VAL A N 1
ATOM 758 C CA . VAL A 1 95 ? -5.353 -7.173 6.670 1.00 97.31 95 VAL A CA 1
ATOM 759 C C . VAL A 1 95 ? -6.634 -6.737 5.958 1.00 97.31 95 VAL A C 1
ATOM 761 O O . VAL A 1 95 ? -6.854 -7.091 4.800 1.00 97.31 95 VAL A O 1
ATOM 764 N N . ARG A 1 96 ? -7.481 -5.939 6.622 1.00 96.94 96 ARG A N 1
ATOM 765 C CA . ARG A 1 96 ? -8.735 -5.450 6.034 1.00 96.94 96 ARG A CA 1
ATOM 766 C C . ARG A 1 96 ? -8.466 -4.591 4.804 1.00 96.94 96 ARG A C 1
ATOM 768 O O . ARG A 1 96 ? -9.105 -4.810 3.780 1.00 96.94 96 ARG A O 1
ATOM 775 N N . PHE A 1 97 ? -7.538 -3.641 4.890 1.00 97.19 97 PHE A N 1
ATOM 776 C CA . PHE A 1 97 ? -7.244 -2.747 3.774 1.00 97.19 97 PHE A CA 1
ATOM 777 C C . PHE A 1 97 ? -6.599 -3.486 2.596 1.00 97.19 97 PHE A C 1
ATOM 779 O O . PHE A 1 97 ? -7.016 -3.269 1.462 1.00 97.19 97 PHE A O 1
ATOM 786 N N . LEU A 1 98 ? -5.675 -4.420 2.857 1.00 96.81 98 LEU A N 1
ATOM 787 C CA . LEU A 1 98 ? -5.068 -5.272 1.827 1.00 96.81 98 LEU A CA 1
ATOM 788 C C . LEU A 1 98 ? -6.113 -6.101 1.066 1.00 96.81 98 LEU A C 1
ATOM 790 O O . LEU A 1 98 ? -6.092 -6.133 -0.160 1.00 96.81 98 LEU A O 1
ATOM 794 N N . HIS A 1 99 ? -7.070 -6.722 1.764 1.00 96.25 99 HIS A N 1
ATOM 795 C CA . HIS A 1 99 ? -8.151 -7.459 1.098 1.00 96.25 99 HIS A CA 1
ATOM 796 C C . HIS A 1 99 ? -9.036 -6.560 0.229 1.00 96.25 99 HIS A C 1
ATOM 798 O O . HIS A 1 99 ? -9.490 -6.986 -0.830 1.00 96.25 99 HIS A O 1
ATOM 804 N N . LEU A 1 100 ? -9.290 -5.327 0.672 1.00 96.50 100 LEU A N 1
ATOM 805 C CA . LEU A 1 100 ? -10.115 -4.382 -0.072 1.00 96.50 100 LEU A CA 1
ATOM 806 C C . LEU A 1 100 ? -9.429 -3.926 -1.362 1.00 96.50 100 LEU A C 1
ATOM 808 O O . LEU A 1 100 ? -10.051 -3.968 -2.416 1.00 96.50 100 LEU A O 1
ATOM 812 N N . ILE A 1 101 ? -8.148 -3.550 -1.310 1.00 95.62 101 ILE A N 1
ATOM 813 C CA . ILE A 1 101 ? -7.422 -3.139 -2.522 1.00 95.62 101 ILE A CA 1
ATOM 814 C C . ILE A 1 101 ? -7.158 -4.311 -3.474 1.00 95.62 101 ILE A C 1
ATOM 816 O O . ILE A 1 101 ? -7.106 -4.109 -4.683 1.00 95.62 101 ILE A O 1
ATOM 820 N N . ALA A 1 102 ? -7.047 -5.539 -2.956 1.00 93.94 102 ALA A N 1
ATOM 821 C CA . ALA A 1 102 ? -6.927 -6.740 -3.780 1.00 93.94 102 ALA A CA 1
ATOM 822 C C . ALA A 1 102 ? -8.198 -7.013 -4.607 1.00 93.94 102 ALA A C 1
ATOM 824 O O . ALA A 1 102 ? -8.124 -7.645 -5.658 1.00 93.94 102 ALA A O 1
ATOM 825 N N . ALA A 1 103 ? -9.360 -6.527 -4.154 1.00 94.31 103 ALA A N 1
ATOM 826 C CA . ALA A 1 103 ? -10.618 -6.617 -4.893 1.00 94.31 103 ALA A CA 1
ATOM 827 C C . ALA A 1 103 ? -10.750 -5.557 -6.004 1.00 94.31 103 ALA A C 1
ATOM 829 O O . ALA A 1 103 ? -11.681 -5.635 -6.803 1.00 94.31 103 ALA A O 1
ATOM 830 N N . GLU A 1 104 ? -9.827 -4.596 -6.076 1.00 95.75 104 GLU A N 1
ATOM 831 C CA . GLU A 1 104 ? -9.829 -3.493 -7.036 1.00 95.75 104 GLU A CA 1
ATOM 832 C C . GLU A 1 104 ? -8.748 -3.730 -8.107 1.00 95.75 104 GLU A C 1
ATOM 834 O O . GLU A 1 104 ? -7.556 -3.547 -7.832 1.00 95.75 104 GLU A O 1
ATOM 839 N N . PRO A 1 105 ? -9.111 -4.135 -9.342 1.00 93.50 105 PRO A N 1
ATOM 840 C CA . PRO A 1 105 ? -8.142 -4.464 -10.395 1.00 93.50 105 PRO A CA 1
ATOM 841 C C . PRO A 1 105 ? -7.181 -3.318 -10.734 1.00 93.50 105 PRO A C 1
ATOM 843 O O . PRO A 1 105 ? -5.997 -3.544 -10.982 1.00 93.50 105 PRO A O 1
ATOM 846 N N . ASP A 1 106 ? -7.675 -2.078 -10.690 1.00 93.88 106 ASP A N 1
ATOM 847 C CA . ASP A 1 106 ? -6.885 -0.888 -11.017 1.00 93.88 106 ASP A CA 1
ATOM 848 C C . ASP A 1 106 ? -5.750 -0.634 -10.019 1.00 93.88 106 ASP A C 1
ATOM 850 O O . ASP A 1 106 ? -4.735 -0.041 -10.392 1.00 93.88 106 ASP A O 1
ATOM 854 N N . ILE A 1 107 ? -5.913 -1.097 -8.773 1.00 96.06 107 ILE A N 1
ATOM 855 C CA . ILE A 1 107 ? -4.926 -0.967 -7.695 1.00 96.06 107 ILE A CA 1
ATOM 856 C C . ILE A 1 107 ? -4.061 -2.224 -7.625 1.00 96.06 107 ILE A C 1
ATOM 858 O O . ILE A 1 107 ? -2.839 -2.131 -7.674 1.00 96.06 107 ILE A O 1
ATOM 862 N N . SER A 1 108 ? -4.687 -3.401 -7.567 1.00 94.81 108 SER A N 1
ATOM 863 C CA . SER A 1 108 ? -3.998 -4.691 -7.419 1.00 94.81 108 SER A CA 1
ATOM 864 C C . SER A 1 108 ? -3.049 -5.027 -8.571 1.00 94.81 108 SER A C 1
ATOM 866 O O . SER A 1 108 ? -2.191 -5.887 -8.423 1.00 94.81 108 SER A O 1
ATOM 868 N N . ARG A 1 109 ? -3.124 -4.340 -9.718 1.00 94.38 109 ARG A N 1
ATOM 869 C CA . ARG A 1 109 ? -2.124 -4.486 -10.789 1.00 94.38 109 ARG A CA 1
ATOM 870 C C . ARG A 1 109 ? -0.705 -4.084 -10.370 1.00 94.38 109 ARG A C 1
ATOM 872 O O . ARG A 1 109 ? 0.241 -4.662 -10.899 1.00 94.38 109 ARG A O 1
ATOM 879 N N . VAL A 1 110 ? -0.540 -3.144 -9.433 1.00 95.38 110 VAL A N 1
ATOM 880 C CA . VAL A 1 110 ? 0.781 -2.730 -8.932 1.00 95.38 110 VAL A CA 1
ATOM 881 C C . VAL A 1 110 ? 1.122 -3.420 -7.606 1.00 95.38 110 VAL A C 1
ATOM 883 O O . VAL A 1 110 ? 0.227 -3.666 -6.802 1.00 95.38 110 VAL A O 1
ATOM 886 N N . PRO A 1 111 ? 2.403 -3.728 -7.340 1.00 96.00 111 PRO A N 1
ATOM 887 C CA . PRO A 1 111 ? 2.822 -4.292 -6.061 1.00 96.00 111 PRO A CA 1
ATOM 888 C C . PRO A 1 111 ? 2.564 -3.345 -4.883 1.00 96.00 111 PRO A C 1
ATOM 890 O O . PRO A 1 111 ? 2.634 -2.118 -4.997 1.00 96.00 111 PRO A O 1
ATOM 893 N N . VAL A 1 112 ? 2.376 -3.946 -3.713 1.00 95.62 112 VAL A N 1
ATOM 894 C CA . VAL A 1 112 ? 2.254 -3.243 -2.433 1.00 95.62 112 VAL A CA 1
ATOM 895 C C . VAL A 1 112 ? 3.597 -3.223 -1.688 1.00 95.62 112 VAL A C 1
ATOM 897 O O . VAL A 1 112 ? 4.426 -4.128 -1.822 1.00 95.62 112 VAL A O 1
ATOM 900 N N . MET A 1 113 ? 3.821 -2.180 -0.896 1.00 96.12 113 MET A N 1
ATOM 901 C CA . MET A 1 113 ? 4.851 -2.088 0.134 1.00 96.12 113 MET A CA 1
ATOM 902 C C . MET A 1 113 ? 4.157 -2.082 1.499 1.00 96.12 113 MET A C 1
ATOM 904 O O . MET A 1 113 ? 3.314 -1.228 1.764 1.00 96.12 113 MET A O 1
ATOM 908 N N . ILE A 1 114 ? 4.464 -3.075 2.337 1.00 95.94 114 ILE A N 1
ATOM 909 C CA . ILE A 1 114 ? 3.933 -3.150 3.702 1.00 95.94 114 ILE A CA 1
ATOM 910 C C . ILE A 1 114 ? 4.888 -2.388 4.616 1.00 95.94 114 ILE A C 1
ATOM 912 O O . ILE A 1 114 ? 6.011 -2.849 4.847 1.00 95.94 114 ILE A O 1
ATOM 916 N N . ASP A 1 115 ? 4.417 -1.259 5.143 1.00 95.00 115 ASP A N 1
ATOM 917 C CA . ASP A 1 115 ? 5.178 -0.386 6.027 1.00 95.00 115 ASP A CA 1
ATOM 918 C C . ASP A 1 115 ? 4.668 -0.461 7.467 1.00 95.00 115 ASP A C 1
ATOM 920 O O . ASP A 1 115 ? 3.547 -0.060 7.796 1.00 95.00 115 ASP A O 1
ATOM 924 N N . SER A 1 116 ? 5.490 -1.024 8.347 1.00 94.81 116 SER A N 1
ATOM 925 C CA . SER A 1 116 ? 5.211 -1.059 9.778 1.00 94.81 116 SER A CA 1
ATOM 926 C C . SER A 1 116 ? 6.483 -1.278 10.585 1.00 94.81 116 SER A C 1
ATOM 928 O O . SER A 1 116 ? 7.318 -2.127 10.289 1.00 94.81 116 SER A O 1
ATOM 930 N N . SER A 1 117 ? 6.579 -0.572 11.704 1.00 92.38 117 SER A N 1
ATOM 931 C CA . SER A 1 117 ? 7.581 -0.798 12.746 1.00 92.38 117 SER A CA 1
ATOM 932 C C . SER A 1 117 ? 7.362 -2.098 13.536 1.00 92.38 117 SER A C 1
ATOM 934 O O . SER A 1 117 ? 8.230 -2.504 14.313 1.00 92.38 117 SER A O 1
ATOM 936 N N . LYS A 1 118 ? 6.208 -2.761 13.374 1.00 92.81 118 LYS A N 1
ATOM 937 C CA . LYS A 1 118 ? 5.826 -3.970 14.111 1.00 92.81 118 LYS A CA 1
ATOM 938 C C . LYS A 1 118 ? 5.849 -5.187 13.194 1.00 92.81 118 LYS A C 1
ATOM 940 O O . LYS A 1 118 ? 5.027 -5.324 12.291 1.00 92.81 118 LYS A O 1
ATOM 945 N N . TRP A 1 119 ? 6.718 -6.145 13.518 1.00 93.44 119 TRP A N 1
ATOM 946 C CA . TRP A 1 119 ? 6.815 -7.407 12.777 1.00 93.44 119 TRP A CA 1
ATOM 947 C C . TRP A 1 119 ? 5.475 -8.148 12.659 1.00 93.44 119 TRP A C 1
ATOM 949 O O . TRP A 1 119 ? 5.185 -8.713 11.611 1.00 93.44 119 TRP A O 1
ATOM 959 N N . SER A 1 120 ? 4.633 -8.124 13.697 1.00 94.50 120 SER A N 1
ATOM 960 C CA . SER A 1 120 ? 3.347 -8.830 13.665 1.00 94.50 120 SER A CA 1
ATOM 961 C C . SER A 1 120 ? 2.386 -8.281 12.604 1.00 94.50 120 SER A C 1
ATOM 963 O O . SER A 1 120 ? 1.670 -9.057 11.976 1.00 94.50 120 SER A O 1
ATOM 965 N N . ILE A 1 121 ? 2.428 -6.972 12.328 1.00 95.19 121 ILE A N 1
ATOM 966 C CA . ILE A 1 121 ? 1.643 -6.336 11.259 1.00 95.19 121 ILE A CA 1
ATOM 967 C C . ILE A 1 121 ? 2.196 -6.730 9.890 1.00 95.19 121 ILE A C 1
ATOM 969 O O . ILE A 1 121 ? 1.421 -7.094 9.004 1.00 95.19 121 ILE A O 1
ATOM 973 N N . ILE A 1 122 ? 3.525 -6.720 9.733 1.00 94.75 122 ILE A N 1
ATOM 974 C CA . ILE A 1 122 ? 4.186 -7.197 8.511 1.00 94.75 122 ILE A CA 1
ATOM 975 C C . ILE A 1 122 ? 3.789 -8.648 8.224 1.00 94.75 122 ILE A C 1
ATOM 977 O O . ILE A 1 122 ? 3.343 -8.970 7.125 1.00 94.75 122 ILE A O 1
ATOM 981 N N . GLU A 1 123 ? 3.910 -9.524 9.219 1.00 94.75 123 GLU A N 1
ATOM 982 C CA . GLU A 1 123 ? 3.590 -10.942 9.090 1.00 94.75 123 GLU A CA 1
ATOM 983 C C . GLU A 1 123 ? 2.104 -11.171 8.774 1.00 94.75 123 GLU A C 1
ATOM 985 O O . GLU A 1 123 ? 1.778 -12.017 7.940 1.00 94.75 123 GLU A O 1
ATOM 990 N N . ALA A 1 124 ? 1.200 -10.412 9.402 1.00 95.69 124 ALA A N 1
ATOM 991 C CA . ALA A 1 124 ? -0.228 -10.462 9.103 1.00 95.69 124 ALA A CA 1
ATOM 992 C C . ALA A 1 124 ? -0.515 -10.054 7.650 1.00 95.69 124 ALA A C 1
ATOM 994 O O . ALA A 1 124 ? -1.246 -10.760 6.957 1.00 95.69 124 ALA A O 1
ATOM 995 N N . GLY A 1 125 ? 0.103 -8.974 7.162 1.00 94.69 125 GLY A N 1
ATOM 996 C CA . GLY A 1 125 ? -0.036 -8.547 5.771 1.00 94.69 125 GLY A CA 1
ATO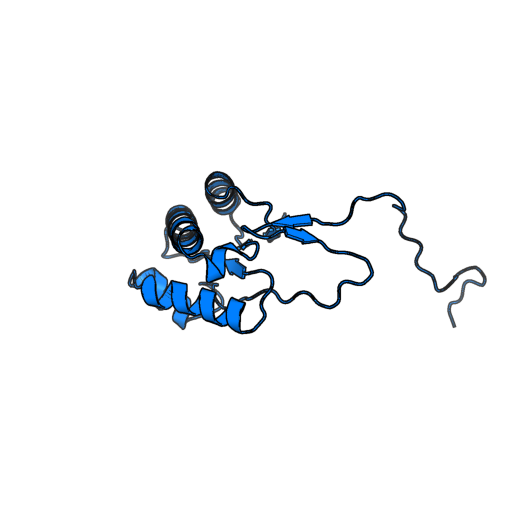M 997 C C . GLY A 1 125 ? 0.520 -9.575 4.780 1.00 94.69 125 GLY A C 1
ATOM 998 O O . GLY A 1 125 ? -0.168 -9.949 3.833 1.00 94.69 125 GLY A O 1
ATOM 999 N N . LEU A 1 126 ? 1.713 -10.118 5.045 1.00 94.06 126 LEU A N 1
ATOM 1000 C CA . LEU A 1 126 ? 2.350 -11.152 4.218 1.00 94.06 126 LEU A CA 1
ATOM 1001 C C . LEU A 1 126 ? 1.514 -12.433 4.090 1.00 94.06 126 LEU A C 1
ATOM 1003 O O . LEU A 1 126 ? 1.568 -13.096 3.058 1.00 94.06 126 LEU A O 1
ATOM 1007 N N . LYS A 1 127 ? 0.738 -12.799 5.116 1.00 94.06 127 LYS A N 1
ATOM 1008 C CA . LYS A 1 127 ? -0.156 -13.970 5.070 1.00 94.06 127 LYS A CA 1
ATOM 1009 C C . LYS A 1 127 ? -1.370 -13.770 4.158 1.00 94.06 127 LYS A C 1
ATOM 1011 O O . LYS A 1 127 ? -1.985 -14.758 3.765 1.00 94.06 127 LYS A O 1
ATOM 1016 N N . CYS A 1 128 ? -1.727 -12.524 3.854 1.00 91.00 128 CYS A N 1
ATOM 1017 C CA . CYS A 1 128 ? -2.950 -12.169 3.131 1.00 91.00 128 CYS A CA 1
ATOM 1018 C C . CYS A 1 128 ? -2.722 -11.827 1.657 1.00 91.00 128 CYS A C 1
ATOM 1020 O O . CYS A 1 128 ? -3.679 -11.754 0.890 1.00 91.00 128 CYS A O 1
ATOM 1022 N N . ILE A 1 129 ? -1.472 -11.626 1.254 1.00 87.25 129 ILE A N 1
ATOM 1023 C CA . ILE A 1 129 ? -1.099 -11.271 -0.114 1.00 87.25 129 ILE A CA 1
ATOM 1024 C C . ILE A 1 129 ? -0.585 -12.503 -0.866 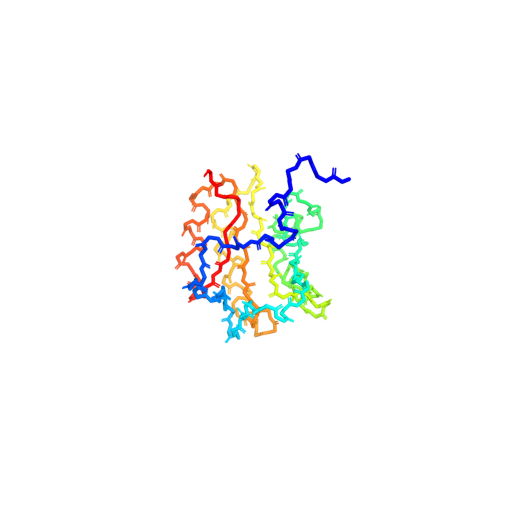1.00 87.25 129 ILE A C 1
ATOM 1026 O O . ILE A 1 129 ? 0.168 -13.318 -0.337 1.00 87.25 129 ILE A O 1
ATOM 1030 N N . GLN A 1 130 ? -0.973 -12.628 -2.132 1.00 81.88 130 GLN A N 1
ATOM 1031 C CA . GLN A 1 130 ? -0.434 -13.649 -3.042 1.00 81.88 130 GLN A CA 1
ATOM 1032 C C . GLN A 1 130 ? 0.839 -13.165 -3.769 1.00 81.88 130 GLN A C 1
ATOM 1034 O O . GLN A 1 130 ? 1.560 -13.928 -4.410 1.00 81.88 130 GLN A O 1
ATOM 1039 N N . GLU A 1 131 ? 1.077 -11.865 -3.692 1.00 83.56 131 GLU A N 1
ATOM 1040 C CA . GLU A 1 131 ? 2.009 -11.079 -4.482 1.00 83.56 131 GLU A CA 1
ATOM 1041 C C . GLU A 1 131 ? 3.434 -11.074 -3.923 1.00 83.56 131 GLU A C 1
ATOM 1043 O O . GLU A 1 131 ? 3.670 -11.320 -2.738 1.00 83.56 131 GLU A O 1
ATOM 1048 N N . LYS A 1 132 ? 4.411 -10.726 -4.770 1.00 86.38 132 LYS A N 1
ATOM 1049 C CA . LYS A 1 132 ? 5.769 -10.432 -4.317 1.00 86.38 132 LYS A CA 1
ATOM 1050 C C . LYS A 1 132 ? 5.912 -8.942 -4.011 1.00 86.38 132 LYS A C 1
ATOM 1052 O O . LYS A 1 132 ? 6.025 -8.125 -4.925 1.00 86.38 132 LYS A O 1
ATOM 1057 N N . VAL A 1 133 ? 5.975 -8.635 -2.720 1.00 86.81 133 VAL A N 1
ATOM 1058 C CA . VAL A 1 133 ? 5.926 -7.273 -2.169 1.00 86.81 133 VAL A CA 1
ATOM 1059 C C . VAL A 1 133 ? 7.256 -6.782 -1.602 1.00 86.81 133 VAL A C 1
ATOM 1061 O O . VAL A 1 133 ? 8.226 -7.537 -1.488 1.00 86.81 133 VAL A O 1
ATOM 1064 N N . LEU A 1 134 ? 7.281 -5.500 -1.235 1.00 86.31 134 LEU A N 1
ATOM 1065 C CA . LEU A 1 134 ? 8.340 -4.879 -0.440 1.00 86.31 134 LEU A CA 1
ATOM 1066 C C . LEU A 1 134 ? 7.922 -4.767 1.031 1.00 86.31 134 LEU A C 1
ATOM 1068 O O . LEU A 1 134 ? 6.736 -4.678 1.342 1.00 86.31 134 LEU A O 1
ATOM 1072 N N . LEU A 1 135 ? 8.913 -4.750 1.920 1.00 86.44 135 LEU A N 1
ATOM 1073 C CA . LEU A 1 135 ? 8.738 -4.591 3.364 1.00 86.44 135 LEU A CA 1
ATOM 1074 C C . LEU A 1 135 ? 9.577 -3.411 3.851 1.00 86.44 135 LEU A C 1
ATOM 1076 O O . LEU A 1 135 ? 10.755 -3.322 3.488 1.00 86.44 135 LEU A O 1
ATOM 1080 N N . THR A 1 136 ? 9.008 -2.556 4.698 1.00 81.50 136 THR A N 1
ATOM 1081 C CA . THR A 1 136 ? 9.711 -1.421 5.313 1.00 81.50 136 THR A CA 1
ATOM 1082 C C . THR A 1 136 ? 9.269 -1.191 6.765 1.00 81.50 136 THR A C 1
ATOM 1084 O O . THR A 1 136 ? 8.105 -1.405 7.086 1.00 81.50 136 THR A O 1
ATOM 1087 N N . PRO A 1 137 ? 10.171 -0.740 7.659 1.00 73.06 137 PRO A N 1
ATOM 1088 C CA . PRO A 1 137 ? 11.614 -0.998 7.680 1.00 73.06 137 PRO A CA 1
ATOM 1089 C C . PRO A 1 137 ? 11.929 -2.445 8.119 1.00 73.06 137 PRO A C 1
ATOM 1091 O O . PRO A 1 137 ? 11.193 -3.052 8.893 1.00 73.06 137 PRO A O 1
ATOM 1094 N N . PHE A 1 138 ? 13.060 -2.997 7.670 1.00 59.59 138 PHE A N 1
ATOM 1095 C CA . PHE A 1 138 ? 13.620 -4.221 8.260 1.00 59.59 138 PHE A CA 1
ATOM 1096 C C . PHE A 1 138 ? 14.618 -3.825 9.369 1.00 59.59 138 PHE A C 1
ATOM 1098 O O . PHE A 1 138 ? 15.400 -2.901 9.126 1.00 59.59 138 PHE A O 1
ATOM 1105 N N . PRO A 1 139 ? 14.570 -4.443 10.565 1.00 51.31 139 PRO A N 1
ATOM 1106 C CA . PRO A 1 139 ? 15.471 -4.121 11.676 1.00 51.31 139 PRO A CA 1
ATOM 1107 C C . PRO A 1 139 ? 16.952 -4.393 11.375 1.00 51.31 139 PRO A C 1
ATOM 1109 O O . PRO A 1 139 ? 17.254 -5.288 10.551 1.00 51.31 139 PRO A O 1
#

pLDDT: mean 88.45, std 13.42, range [46.09, 98.0]

Radius of gyration: 18.0 Å; chains: 1; bounding box: 60×28×37 Å

Foldseek 3Di:
DDPDPPPDVDPDDPCPDDAFDWWFQVAIDTDDPPDDDAAEADQQALVPHPVNVVCLVVVVLVVSLVSLLVVLVVRHQEYEHHQDDPPDPLLVSLLVNLVVLSVPPSRSGHAYEYEDPDVSSVVSNVVRGPIGHHYPDDD

Sequence (139 aa):
MSLLEEYSSKYMFKWHNIPYMKLSGLEPLIFTPDTNFVNVGERTNVTGSKKFLRLIKEENFEEAINIAREQVEGGAQIIDINMDEGMLDGEKAMVRFLHLIAAEPDISRVPVMIDSSKWSIIEAGLKCIQEKVLLTPFP

Secondary structure (DSSP, 8-state):
--S-TT--S----S-TTPPPEEEESSSEEEE-TT-----EE-SSBTTT-HHHHHHHHTT-HHHHHHHHHHHHHTT-SEEEEE---TTS-HHHHHHHHHHHHHT-HHHHTSPEEEE-S-HHHHHHHHHH--S--EEE---